Protein AF-A0A7Y1Y5M8-F1 (afdb_monomer)

Nearest PDB structures (foldseek):
  1h8h-assembly1_G  TM=2.565E-01  e=6.703E+00  Bos taurus

Structure (mmCIF, N/CA/C/O backbone):
data_AF-A0A7Y1Y5M8-F1
#
_entry.id   AF-A0A7Y1Y5M8-F1
#
loop_
_atom_site.group_PDB
_atom_site.id
_atom_site.type_symbol
_atom_site.label_atom_id
_atom_site.label_alt_id
_atom_site.label_comp_id
_atom_site.label_asym_id
_atom_site.label_entity_id
_atom_site.label_seq_id
_atom_site.pdbx_PDB_ins_code
_atom_site.Cartn_x
_atom_site.Cartn_y
_atom_site.Cartn_z
_atom_site.occupancy
_atom_site.B_iso_or_equiv
_atom_site.auth_seq_id
_atom_site.auth_comp_id
_atom_site.auth_asym_id
_atom_site.auth_atom_id
_atom_site.pdbx_PDB_model_num
ATOM 1 N N . MET A 1 1 ? 31.366 -5.542 3.501 1.00 47.88 1 MET A N 1
ATOM 2 C CA . MET A 1 1 ? 30.187 -5.702 4.375 1.00 47.88 1 MET A CA 1
ATOM 3 C C . MET A 1 1 ? 30.180 -4.516 5.308 1.00 47.88 1 MET A C 1
ATOM 5 O O . MET A 1 1 ? 31.133 -4.417 6.061 1.00 47.88 1 MET A O 1
ATOM 9 N N . SER A 1 2 ? 29.219 -3.607 5.137 1.00 41.12 2 SER A N 1
ATOM 10 C CA . SER A 1 2 ? 28.736 -2.629 6.126 1.00 41.12 2 SER A CA 1
ATOM 11 C C . SER A 1 2 ? 27.675 -1.776 5.425 1.00 41.12 2 SER A C 1
ATOM 13 O O . SER A 1 2 ? 27.974 -0.702 4.915 1.00 41.12 2 SER A O 1
ATOM 15 N N . GLU A 1 3 ? 26.454 -2.292 5.333 1.00 42.97 3 GLU A N 1
ATOM 16 C CA . GLU A 1 3 ? 25.260 -1.470 5.122 1.00 42.97 3 GLU A CA 1
ATOM 17 C C . GLU A 1 3 ? 24.375 -1.691 6.347 1.00 42.97 3 GLU A C 1
ATOM 19 O O . GLU A 1 3 ? 23.721 -2.718 6.443 1.00 42.97 3 GLU A O 1
ATOM 24 N N . GLU A 1 4 ? 24.415 -0.757 7.292 1.00 48.66 4 GLU A N 1
ATOM 25 C CA . GLU A 1 4 ? 23.491 -0.594 8.423 1.00 48.66 4 GLU A CA 1
ATOM 26 C C . GLU A 1 4 ? 23.458 0.920 8.738 1.00 48.66 4 GLU A C 1
ATOM 28 O O . GLU A 1 4 ? 24.478 1.586 8.533 1.00 48.66 4 GLU A O 1
ATOM 33 N N . PRO A 1 5 ? 22.412 1.489 9.365 1.00 54.97 5 PRO A N 1
ATOM 34 C CA . PRO A 1 5 ? 20.981 1.197 9.268 1.00 54.97 5 PRO A CA 1
ATOM 35 C C . PRO A 1 5 ? 20.160 2.505 9.117 1.00 54.97 5 PRO A C 1
ATOM 37 O O . PRO A 1 5 ? 20.350 3.481 9.839 1.00 54.97 5 PRO A O 1
ATOM 40 N N . GLY A 1 6 ? 19.211 2.536 8.182 1.00 41.78 6 GLY A N 1
ATOM 41 C CA . GLY A 1 6 ? 18.355 3.707 7.962 1.00 41.78 6 GLY A CA 1
ATOM 42 C C . GLY A 1 6 ? 17.628 3.593 6.634 1.00 41.78 6 GLY A C 1
ATOM 43 O O . GLY A 1 6 ? 17.951 4.295 5.682 1.00 41.78 6 GLY A O 1
ATOM 44 N N . SER A 1 7 ? 16.710 2.633 6.526 1.00 50.34 7 SER A N 1
ATOM 45 C CA . SER A 1 7 ? 15.943 2.431 5.296 1.00 50.34 7 SER A CA 1
ATOM 46 C C . SER A 1 7 ? 14.907 3.542 5.144 1.00 50.34 7 SER A C 1
ATOM 48 O O . SER A 1 7 ? 13.729 3.344 5.423 1.00 50.34 7 SER A O 1
ATOM 50 N N . GLU A 1 8 ? 15.334 4.720 4.690 1.00 46.19 8 GLU A N 1
ATOM 51 C CA . GLU A 1 8 ? 14.423 5.601 3.967 1.00 46.19 8 GLU A CA 1
ATOM 52 C C . GLU A 1 8 ? 13.859 4.800 2.786 1.00 46.19 8 GLU A C 1
ATOM 54 O O . GLU A 1 8 ? 14.623 4.122 2.083 1.00 46.19 8 GLU A O 1
ATOM 59 N N . PRO A 1 9 ? 12.540 4.822 2.547 1.00 50.28 9 PRO A N 1
ATOM 60 C CA . PRO A 1 9 ? 11.979 4.159 1.390 1.00 50.28 9 PRO A CA 1
ATOM 61 C C . PRO A 1 9 ? 12.513 4.843 0.128 1.00 50.28 9 PRO A C 1
ATOM 63 O O . PRO A 1 9 ? 11.988 5.855 -0.325 1.00 50.28 9 PRO A O 1
ATOM 66 N N . LYS A 1 10 ? 13.560 4.261 -0.469 1.00 61.44 10 LYS A N 1
ATOM 67 C CA . LYS A 1 10 ? 14.200 4.730 -1.713 1.00 61.44 10 LYS A CA 1
ATOM 68 C C . LYS A 1 10 ? 13.244 4.716 -2.922 1.00 61.44 10 LYS A C 1
ATOM 70 O O . LYS A 1 10 ? 13.639 5.097 -4.020 1.00 61.44 10 LYS A O 1
ATOM 75 N N . SER A 1 11 ? 11.999 4.264 -2.745 1.00 77.44 11 SER A N 1
ATOM 76 C CA . SER A 1 11 ? 10.950 4.226 -3.762 1.00 77.44 11 SER A CA 1
ATOM 77 C C . SER A 1 11 ? 9.558 4.444 -3.157 1.00 77.44 11 SER A C 1
ATOM 79 O O . SER A 1 11 ? 9.306 4.131 -1.990 1.00 77.44 11 SER A O 1
ATOM 81 N N . ILE A 1 12 ? 8.621 4.921 -3.984 1.00 81.44 12 ILE A N 1
ATOM 82 C CA . ILE A 1 12 ? 7.208 5.085 -3.606 1.00 81.44 12 ILE A CA 1
ATOM 83 C C . ILE A 1 12 ? 6.576 3.766 -3.132 1.00 81.44 12 ILE A C 1
ATOM 85 O O . ILE A 1 12 ? 5.792 3.766 -2.186 1.00 81.44 12 ILE A O 1
ATOM 89 N N . LEU A 1 13 ? 6.975 2.635 -3.726 1.00 84.25 13 LEU A N 1
ATOM 90 C CA . LEU A 1 13 ? 6.523 1.304 -3.318 1.00 84.25 13 LEU A CA 1
ATOM 91 C C . LEU A 1 13 ? 7.048 0.921 -1.934 1.00 84.25 13 LEU A C 1
ATOM 93 O O . LEU A 1 13 ? 6.294 0.380 -1.133 1.00 84.25 13 LEU A O 1
ATOM 97 N N . GLY A 1 14 ? 8.305 1.246 -1.621 1.00 85.25 14 GLY A N 1
ATOM 98 C CA . GLY A 1 14 ? 8.857 1.034 -0.283 1.00 85.25 14 GLY A CA 1
ATOM 99 C C . GLY A 1 14 ? 8.083 1.814 0.781 1.00 85.25 14 GLY A C 1
ATOM 100 O O . GLY A 1 14 ? 7.741 1.264 1.825 1.00 85.25 14 GLY A O 1
ATOM 101 N N . PHE A 1 15 ? 7.733 3.068 0.484 1.00 87.50 15 PHE A N 1
ATOM 102 C CA . PHE A 1 15 ? 6.965 3.918 1.396 1.00 87.50 15 PHE A CA 1
ATOM 103 C C . PHE A 1 15 ? 5.543 3.383 1.609 1.00 87.50 15 PHE A C 1
ATOM 105 O O . PHE A 1 15 ? 5.049 3.327 2.733 1.00 87.50 15 PHE A O 1
ATOM 112 N N . LEU A 1 16 ? 4.883 2.953 0.531 1.00 90.88 16 LEU A N 1
ATOM 113 C CA . LEU A 1 16 ? 3.562 2.330 0.599 1.00 90.88 16 LEU A CA 1
ATOM 114 C C . LEU A 1 16 ? 3.581 1.009 1.373 1.00 90.88 16 LEU A C 1
ATOM 116 O O . LEU A 1 16 ? 2.665 0.769 2.153 1.00 90.88 16 LEU A O 1
ATOM 120 N N . ARG A 1 17 ? 4.630 0.193 1.215 1.00 91.31 17 ARG A N 1
ATOM 121 C CA . ARG A 1 17 ? 4.796 -1.060 1.963 1.00 91.31 17 ARG A CA 1
ATOM 122 C C . ARG A 1 17 ? 4.914 -0.812 3.462 1.00 91.31 17 ARG A C 1
ATOM 124 O O . ARG A 1 17 ? 4.233 -1.470 4.237 1.00 91.31 17 ARG A O 1
ATOM 131 N N . GLN A 1 18 ? 5.725 0.168 3.858 1.00 91.00 18 GLN A N 1
ATOM 132 C CA . GLN A 1 18 ? 5.868 0.539 5.264 1.00 91.00 18 GLN A CA 1
ATOM 133 C C . GLN A 1 18 ? 4.527 0.997 5.858 1.00 91.00 18 GLN A C 1
ATOM 135 O O . GLN A 1 18 ? 4.126 0.517 6.915 1.00 91.00 18 GLN A O 1
ATOM 140 N N . GLN A 1 19 ? 3.796 1.873 5.159 1.00 92.56 19 GLN A N 1
ATOM 141 C CA . GLN A 1 19 ? 2.469 2.307 5.609 1.00 92.56 19 GLN A CA 1
ATOM 142 C C . GLN A 1 19 ? 1.469 1.148 5.699 1.00 92.56 19 GLN A C 1
ATOM 144 O O . GLN A 1 19 ? 0.699 1.085 6.655 1.00 92.56 19 GLN A O 1
ATOM 149 N N . ARG A 1 20 ? 1.485 0.227 4.728 1.00 94.31 20 ARG A N 1
ATOM 150 C CA . ARG A 1 20 ? 0.670 -0.992 4.752 1.00 94.31 20 ARG A CA 1
ATOM 151 C C . ARG A 1 20 ? 0.963 -1.801 6.013 1.00 94.31 20 ARG A C 1
ATOM 153 O O . ARG A 1 20 ? 0.039 -2.161 6.733 1.00 94.31 20 ARG A O 1
ATOM 160 N N . ASP A 1 21 ? 2.233 -2.055 6.309 1.00 93.25 21 ASP A N 1
ATOM 161 C CA . ASP A 1 21 ? 2.621 -2.860 7.469 1.00 93.25 21 ASP A CA 1
ATOM 162 C C . ASP A 1 21 ? 2.169 -2.209 8.794 1.00 93.25 21 ASP A C 1
ATOM 164 O O . ASP A 1 21 ? 1.655 -2.903 9.672 1.00 93.25 21 ASP A O 1
ATOM 168 N N . GLU A 1 22 ? 2.248 -0.878 8.912 1.00 90.94 22 GLU A N 1
ATOM 169 C CA . GLU A 1 22 ? 1.696 -0.131 10.055 1.00 90.94 22 GLU A CA 1
ATOM 170 C C . GLU A 1 22 ? 0.163 -0.250 10.159 1.00 90.94 22 GLU A C 1
ATOM 172 O O . GLU A 1 22 ? -0.384 -0.471 11.243 1.00 90.94 22 GLU A O 1
ATOM 177 N N . LEU A 1 23 ? -0.548 -0.097 9.038 1.00 92.31 23 LEU A N 1
ATOM 178 C CA . LEU A 1 23 ? -2.013 -0.116 8.995 1.00 92.31 23 LEU A CA 1
ATOM 179 C C . LEU A 1 23 ? -2.588 -1.508 9.250 1.00 92.31 23 LEU A C 1
ATOM 181 O O . LEU A 1 23 ? -3.588 -1.624 9.957 1.00 92.31 23 LEU A O 1
ATOM 185 N N . LYS A 1 24 ? -1.932 -2.561 8.756 1.00 93.31 24 LYS A N 1
ATOM 186 C CA . LYS A 1 24 ? -2.344 -3.956 8.955 1.00 93.31 24 LYS A CA 1
ATOM 187 C C . LYS A 1 24 ? -2.503 -4.302 10.435 1.00 93.31 24 LYS A C 1
ATOM 189 O O . LYS A 1 24 ? -3.463 -4.968 10.819 1.00 93.31 24 LYS A O 1
ATOM 194 N N . LEU A 1 25 ? -1.578 -3.821 11.269 1.00 89.06 25 LEU A N 1
ATOM 195 C CA . LEU A 1 25 ? -1.612 -4.036 12.717 1.00 89.06 25 LEU A CA 1
ATOM 196 C C . LEU A 1 25 ? -2.823 -3.356 13.367 1.00 89.06 25 LEU A C 1
ATOM 198 O O . LEU A 1 25 ? -3.456 -3.935 14.247 1.00 89.06 25 LEU A O 1
ATOM 202 N N . LYS A 1 26 ? -3.164 -2.144 12.913 1.00 88.88 26 LYS A N 1
ATOM 203 C CA . LYS A 1 26 ? -4.295 -1.368 13.438 1.00 88.88 26 LYS A CA 1
ATOM 204 C C . LYS A 1 26 ? -5.647 -1.910 12.959 1.00 88.88 26 LYS A C 1
ATOM 206 O O . LYS A 1 26 ? -6.568 -2.041 13.759 1.00 88.88 26 LYS A O 1
ATOM 211 N N . VAL A 1 27 ? -5.765 -2.267 11.679 1.00 91.06 27 VAL A N 1
ATOM 212 C CA . VAL A 1 27 ? -7.013 -2.764 11.066 1.00 91.06 27 VAL A CA 1
ATOM 213 C C . VAL A 1 27 ? -7.512 -4.046 11.718 1.00 91.06 27 VAL A C 1
ATOM 215 O O . VAL A 1 27 ? -8.721 -4.225 11.866 1.00 91.06 27 VAL A O 1
ATOM 218 N N . HIS A 1 28 ? -6.609 -4.940 12.128 1.00 80.88 28 HIS A N 1
ATOM 219 C CA . HIS A 1 28 ? -7.007 -6.198 12.761 1.00 80.88 28 HIS A CA 1
ATOM 220 C C .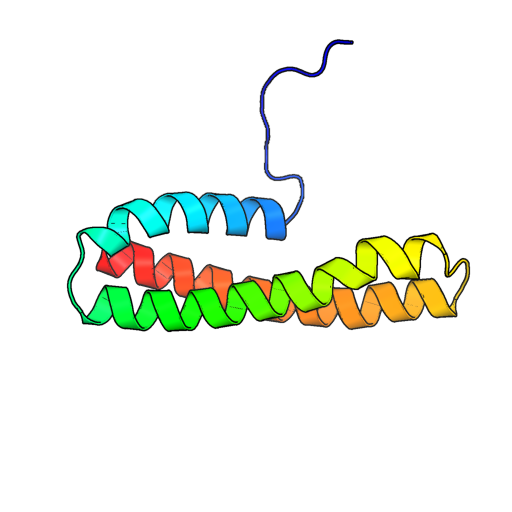 HIS A 1 28 ? -7.837 -5.979 14.039 1.00 80.88 28 HIS A C 1
ATOM 222 O O . HIS A 1 28 ? -8.678 -6.806 14.382 1.00 80.88 28 HIS A O 1
ATOM 228 N N . LEU A 1 29 ? -7.641 -4.839 14.707 1.00 84.19 29 LEU A N 1
ATOM 229 C CA . LEU A 1 29 ? -8.362 -4.434 15.913 1.00 84.19 29 LEU A CA 1
ATOM 230 C C . LEU A 1 29 ? -9.572 -3.528 15.624 1.00 84.19 29 LEU A C 1
ATOM 23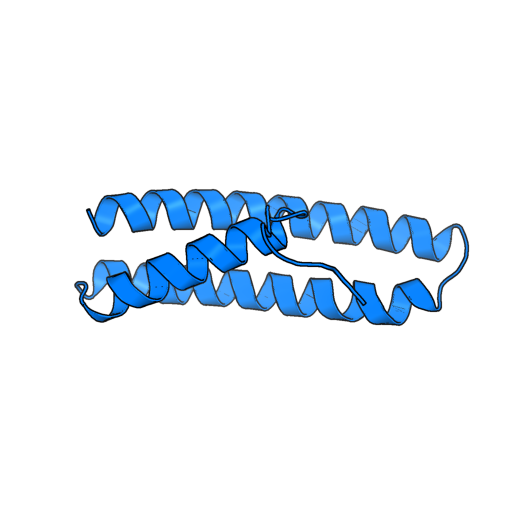2 O O . LEU A 1 29 ? -10.293 -3.154 16.548 1.00 84.19 29 LEU A O 1
ATOM 236 N N . ALA A 1 30 ? -9.785 -3.151 14.365 1.00 87.62 30 ALA A N 1
ATOM 237 C CA . ALA A 1 30 ? -10.768 -2.157 13.966 1.00 87.62 30 ALA A CA 1
ATOM 238 C C . ALA A 1 30 ? -12.140 -2.758 13.621 1.00 87.62 30 ALA A C 1
ATOM 240 O O . ALA A 1 30 ? -12.315 -3.969 13.484 1.00 87.62 30 ALA A O 1
ATOM 241 N N . GLY A 1 31 ? -13.134 -1.879 13.464 1.00 88.38 31 GLY A N 1
ATOM 242 C CA . GLY A 1 31 ? -14.488 -2.256 13.061 1.00 88.38 31 GLY A CA 1
ATOM 243 C C . GLY A 1 31 ? -14.590 -2.735 11.606 1.00 88.38 31 GLY A C 1
ATOM 244 O O . GLY A 1 31 ? -13.688 -2.539 10.792 1.00 88.38 31 GLY A O 1
ATOM 245 N N . LYS A 1 32 ? -15.744 -3.322 11.259 1.00 89.06 32 LYS A N 1
ATOM 246 C CA . LYS A 1 32 ? -16.007 -3.920 9.934 1.00 89.06 32 LYS A CA 1
ATOM 247 C C . LYS A 1 32 ? -15.787 -2.967 8.754 1.00 89.06 32 LYS A C 1
ATOM 249 O O . LYS A 1 32 ? -15.387 -3.419 7.691 1.00 89.06 32 LYS A O 1
ATOM 254 N N . GLU A 1 33 ? -16.050 -1.674 8.928 1.00 87.38 33 GLU A N 1
ATOM 255 C CA . GLU A 1 33 ? -15.864 -0.671 7.872 1.00 87.38 33 GLU A CA 1
ATOM 256 C C . GLU A 1 33 ? -14.382 -0.483 7.520 1.00 87.38 33 GLU A C 1
ATOM 258 O O . GLU A 1 33 ? -14.009 -0.553 6.352 1.00 87.38 33 GLU A O 1
ATOM 263 N N . ALA A 1 34 ? -13.525 -0.341 8.534 1.00 90.69 34 ALA A N 1
ATOM 264 C CA . ALA A 1 34 ? -12.083 -0.230 8.340 1.00 90.69 34 ALA A CA 1
ATOM 265 C C . ALA A 1 34 ? -11.491 -1.519 7.750 1.00 90.69 34 ALA A C 1
ATOM 267 O O . ALA A 1 34 ? -10.621 -1.456 6.887 1.00 90.69 34 ALA A O 1
ATOM 268 N N . GLN A 1 35 ? -11.996 -2.683 8.168 1.00 91.19 35 GLN A N 1
ATOM 269 C CA . GLN A 1 35 ? -11.607 -3.970 7.586 1.00 91.19 35 GLN A CA 1
ATOM 270 C C . GLN A 1 35 ? -12.027 -4.086 6.114 1.00 91.19 35 GLN A C 1
ATOM 272 O O . GLN A 1 35 ? -11.229 -4.510 5.288 1.00 91.19 35 GLN A O 1
ATOM 277 N N . ALA A 1 36 ? -13.242 -3.668 5.754 1.00 92.25 36 ALA A N 1
ATOM 278 C CA . ALA A 1 36 ? -13.701 -3.700 4.366 1.00 92.25 36 ALA A CA 1
ATOM 279 C C . ALA A 1 36 ? -12.885 -2.762 3.461 1.00 92.25 36 ALA A C 1
ATOM 281 O O . ALA A 1 36 ? -12.510 -3.139 2.350 1.00 92.25 36 ALA A O 1
ATOM 282 N N . GLU A 1 37 ? -12.581 -1.552 3.938 1.00 92.25 37 GLU A N 1
ATOM 283 C CA . GLU A 1 37 ? -11.736 -0.612 3.198 1.00 92.25 37 GLU A CA 1
ATOM 284 C C . GLU A 1 37 ? -10.295 -1.124 3.079 1.00 92.25 37 GLU A C 1
ATOM 286 O O . GLU A 1 37 ? -9.684 -0.994 2.021 1.00 92.25 37 GLU A O 1
ATOM 291 N N . TRP A 1 38 ? -9.765 -1.767 4.121 1.00 95.12 38 TRP A N 1
ATOM 292 C CA . TRP A 1 38 ? -8.462 -2.424 4.072 1.00 95.12 38 TRP A CA 1
ATOM 293 C C . TRP A 1 38 ? -8.384 -3.501 2.991 1.00 95.12 38 TRP A C 1
ATOM 295 O O . TRP A 1 38 ? -7.491 -3.438 2.154 1.00 95.12 38 TRP A O 1
ATOM 305 N N . GLU A 1 39 ? -9.334 -4.437 2.948 1.00 94.38 39 GLU A N 1
ATOM 306 C CA . GLU A 1 39 ? -9.353 -5.504 1.934 1.00 94.38 39 GLU A CA 1
ATOM 307 C C . GLU A 1 39 ? -9.400 -4.930 0.508 1.00 94.38 39 GLU A C 1
ATOM 309 O O . GLU A 1 39 ? -8.723 -5.414 -0.402 1.00 94.38 39 GLU A O 1
ATOM 314 N N . ARG A 1 40 ? -10.147 -3.834 0.309 1.00 94.12 40 ARG A N 1
ATOM 315 C CA . ARG A 1 40 ? 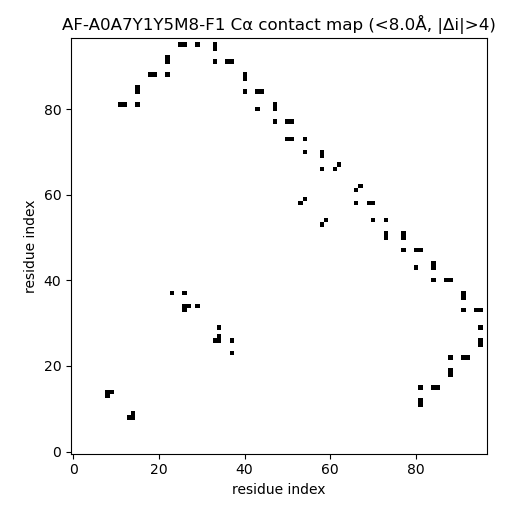-10.189 -3.116 -0.973 1.00 94.12 40 ARG A CA 1
ATOM 316 C C . ARG A 1 40 ? -8.820 -2.543 -1.354 1.00 94.12 40 ARG A C 1
ATOM 318 O O . ARG A 1 40 ? -8.451 -2.567 -2.530 1.00 94.12 40 ARG A O 1
ATOM 325 N N . LEU A 1 41 ? -8.089 -1.993 -0.386 1.00 94.62 41 LEU A N 1
ATOM 326 C CA . LEU A 1 41 ? -6.756 -1.428 -0.597 1.00 94.62 41 LEU A CA 1
ATOM 327 C C . LEU A 1 41 ? -5.700 -2.523 -0.796 1.00 94.62 41 LEU A C 1
ATOM 329 O O . LEU A 1 41 ? -4.852 -2.371 -1.671 1.00 94.62 41 LEU A O 1
ATOM 333 N N . GLU A 1 42 ? -5.797 -3.650 -0.091 1.00 94.44 42 GLU A N 1
ATOM 334 C CA . GLU A 1 42 ? -4.908 -4.803 -0.284 1.00 94.44 42 GLU A CA 1
ATOM 335 C C . GLU A 1 42 ? -5.042 -5.397 -1.690 1.00 94.44 42 GLU A C 1
ATOM 337 O O . GLU A 1 42 ? -4.033 -5.717 -2.318 1.00 94.44 42 GLU A O 1
ATOM 342 N N . GLY A 1 43 ? -6.259 -5.460 -2.243 1.00 93.00 43 GLY A N 1
ATOM 343 C CA . GLY A 1 43 ? -6.455 -5.864 -3.639 1.00 93.00 43 GLY A CA 1
ATOM 344 C C . GLY A 1 43 ? -5.689 -4.964 -4.618 1.00 93.00 43 GLY A C 1
ATOM 345 O O . GLY A 1 43 ? -4.998 -5.451 -5.511 1.00 93.00 43 GLY A O 1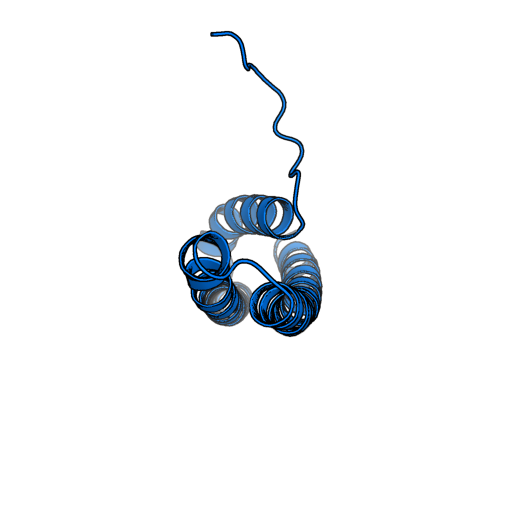
ATOM 346 N N . ARG A 1 44 ? -5.727 -3.643 -4.402 1.00 90.62 44 ARG A N 1
ATOM 347 C CA . ARG A 1 44 ? -4.967 -2.675 -5.211 1.00 90.62 44 ARG A CA 1
ATOM 348 C C . ARG A 1 44 ? -3.461 -2.807 -5.022 1.00 90.62 44 ARG A C 1
ATOM 350 O O . ARG A 1 44 ? -2.713 -2.667 -5.985 1.00 90.62 44 ARG A O 1
ATOM 357 N N . TRP A 1 45 ? -3.014 -3.062 -3.797 1.00 93.25 45 TRP A N 1
ATOM 358 C CA . TRP A 1 45 ? -1.610 -3.324 -3.512 1.00 93.25 45 TRP A CA 1
ATOM 359 C C . TRP A 1 45 ? -1.109 -4.571 -4.258 1.00 93.25 45 TRP A C 1
ATOM 361 O O . TRP A 1 45 ? -0.055 -4.510 -4.889 1.00 93.25 45 TRP A O 1
ATOM 371 N N . HIS A 1 46 ? -1.890 -5.656 -4.274 1.00 91.00 46 HIS A N 1
ATOM 372 C CA . HIS A 1 46 ? -1.556 -6.876 -5.014 1.00 91.00 46 HIS A CA 1
ATOM 373 C C . HIS A 1 46 ? -1.438 -6.622 -6.522 1.00 91.00 46 HIS A C 1
ATOM 375 O O . HIS A 1 46 ? -0.448 -7.013 -7.133 1.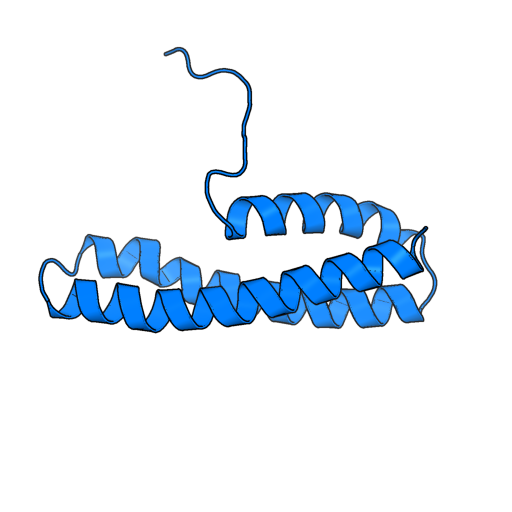00 91.00 46 HIS A O 1
ATOM 381 N N . GLU A 1 47 ? -2.381 -5.879 -7.115 1.00 88.19 47 GLU A N 1
ATOM 382 C CA . GLU A 1 47 ? -2.306 -5.499 -8.534 1.00 88.19 47 GLU A CA 1
ATOM 383 C C . GLU A 1 47 ? -1.026 -4.712 -8.865 1.00 88.19 47 GLU A C 1
ATOM 385 O O . GLU A 1 47 ? -0.480 -4.834 -9.964 1.00 88.19 47 GLU A O 1
ATOM 390 N N . ILE A 1 48 ? -0.547 -3.880 -7.934 1.00 87.00 48 ILE A N 1
ATOM 391 C CA . ILE A 1 48 ? 0.711 -3.145 -8.092 1.00 87.00 48 ILE A CA 1
ATOM 392 C C . ILE A 1 48 ? 1.905 -4.098 -8.003 1.00 87.00 48 ILE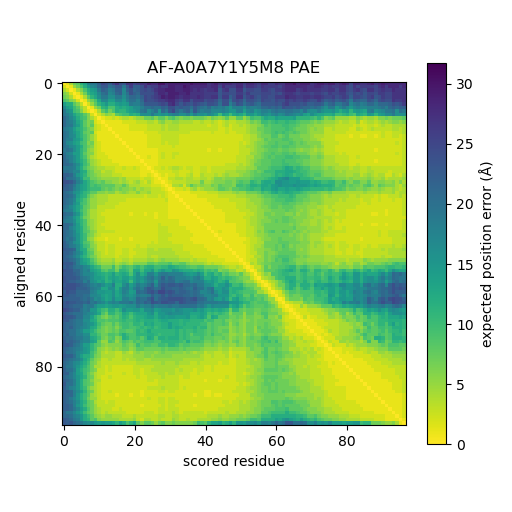 A C 1
ATOM 394 O O . ILE A 1 48 ? 2.794 -3.997 -8.849 1.00 87.00 48 ILE A O 1
ATOM 398 N N . GLU A 1 49 ? 1.940 -5.011 -7.026 1.00 85.25 49 GLU A N 1
ATOM 399 C CA . GLU A 1 49 ? 3.020 -6.001 -6.899 1.00 85.25 49 GLU A CA 1
ATOM 400 C C . GLU A 1 49 ? 3.104 -6.890 -8.149 1.00 85.25 49 GLU A C 1
ATOM 402 O O . GLU A 1 49 ? 4.178 -6.987 -8.740 1.00 85.25 49 GLU A O 1
ATOM 407 N N . GLU A 1 50 ? 1.980 -7.415 -8.643 1.00 85.25 50 GLU A N 1
ATOM 408 C CA . GLU A 1 50 ? 1.934 -8.247 -9.856 1.00 85.25 50 GLU A CA 1
ATOM 409 C C . GLU A 1 50 ? 2.412 -7.511 -11.113 1.00 85.25 50 GLU A C 1
ATOM 411 O O . GLU A 1 50 ? 3.003 -8.111 -12.009 1.00 85.25 50 GLU A O 1
ATOM 416 N N . ARG A 1 51 ? 2.178 -6.196 -11.202 1.00 79.62 51 ARG A N 1
ATOM 417 C CA . ARG A 1 51 ? 2.654 -5.368 -12.324 1.00 79.62 51 ARG A CA 1
ATOM 418 C C . ARG A 1 51 ? 4.115 -4.951 -12.164 1.00 79.62 51 ARG A C 1
ATOM 420 O O . ARG A 1 51 ? 4.801 -4.736 -13.164 1.00 79.62 51 ARG A O 1
ATOM 427 N N . ALA A 1 52 ? 4.590 -4.819 -10.928 1.00 75.88 52 ALA A N 1
ATOM 428 C CA . ALA A 1 52 ? 5.960 -4.434 -10.606 1.00 75.88 52 ALA A CA 1
ATOM 429 C C . ALA A 1 52 ? 6.943 -5.616 -10.668 1.00 75.88 52 ALA A C 1
ATOM 431 O O . ALA A 1 52 ? 8.111 -5.423 -11.002 1.00 75.88 52 ALA A O 1
ATOM 432 N N . GLU A 1 53 ? 6.493 -6.839 -10.392 1.00 70.81 53 GLU A N 1
ATOM 433 C CA . GLU A 1 53 ? 7.313 -8.052 -10.424 1.00 70.81 53 GLU A CA 1
ATOM 434 C C . GLU A 1 53 ? 7.957 -8.321 -11.806 1.00 70.81 53 GLU A C 1
ATOM 436 O O . GLU A 1 53 ? 9.193 -8.387 -11.883 1.00 70.81 53 GLU A O 1
ATOM 441 N N . PRO A 1 54 ? 7.213 -8.352 -12.934 1.00 64.94 54 PRO A N 1
ATOM 442 C CA . PRO A 1 54 ? 7.795 -8.583 -14.256 1.00 64.94 54 PRO A CA 1
ATOM 443 C C . PRO A 1 54 ? 8.722 -7.446 -14.703 1.00 64.94 54 PRO A C 1
ATOM 445 O O . PRO A 1 54 ? 9.637 -7.685 -15.491 1.00 64.94 54 PRO A O 1
ATOM 448 N N . LEU A 1 55 ? 8.563 -6.226 -14.172 1.00 62.19 55 LEU A N 1
ATOM 449 C CA . LEU A 1 55 ? 9.483 -5.113 -14.433 1.00 62.19 55 LEU A CA 1
ATOM 450 C C . LEU A 1 55 ? 10.899 -5.379 -13.892 1.00 62.19 55 LEU A C 1
ATOM 452 O O . LEU A 1 55 ? 11.877 -4.861 -14.435 1.00 62.19 55 LEU A O 1
ATOM 456 N N . THR A 1 56 ? 11.028 -6.178 -12.829 1.00 58.03 56 THR A N 1
ATOM 457 C CA . THR A 1 56 ? 12.336 -6.520 -12.249 1.00 58.03 56 THR A CA 1
ATOM 458 C C . THR A 1 56 ? 13.047 -7.639 -13.014 1.00 58.03 56 THR A C 1
ATOM 460 O O . THR A 1 56 ? 14.277 -7.623 -13.097 1.00 58.03 56 THR A O 1
ATOM 463 N N . GLY A 1 57 ? 12.286 -8.561 -13.619 1.00 55.00 57 GLY A N 1
ATOM 464 C CA . GLY A 1 57 ? 12.793 -9.674 -14.427 1.00 55.00 57 GLY A CA 1
ATOM 465 C C . GLY A 1 57 ? 12.940 -9.341 -15.916 1.00 55.00 57 GLY A C 1
ATOM 466 O O . GLY A 1 57 ? 14.052 -9.296 -16.435 1.00 55.00 57 GLY A O 1
ATOM 467 N N . ALA A 1 58 ? 11.833 -9.044 -16.604 1.00 52.78 58 ALA A N 1
ATOM 468 C CA . ALA A 1 58 ? 11.783 -8.907 -18.066 1.00 52.78 58 ALA A CA 1
ATOM 469 C C . ALA A 1 58 ? 12.571 -7.700 -18.594 1.00 52.78 58 ALA A C 1
ATOM 471 O O . ALA A 1 58 ? 13.122 -7.718 -19.691 1.00 52.78 58 ALA A O 1
ATOM 472 N N . VAL A 1 59 ? 12.669 -6.638 -17.803 1.00 51.66 59 VAL A N 1
ATOM 473 C CA . VAL A 1 59 ? 13.355 -5.411 -18.218 1.00 51.66 59 VAL A CA 1
ATOM 474 C C . VAL A 1 59 ? 14.848 -5.443 -17.912 1.00 51.66 59 VAL A C 1
ATOM 476 O O . VAL A 1 59 ? 15.622 -4.633 -18.421 1.00 51.66 59 VAL A O 1
ATOM 479 N N . LYS A 1 60 ? 15.277 -6.378 -17.064 1.00 51.91 60 LYS A N 1
ATOM 480 C CA . LYS A 1 60 ? 16.695 -6.692 -16.914 1.00 51.91 60 LYS A CA 1
ATOM 481 C C . LYS A 1 60 ? 17.239 -7.354 -18.184 1.00 51.91 60 LYS A C 1
ATOM 483 O O . LYS A 1 60 ? 18.407 -7.159 -18.497 1.00 51.91 60 LYS A O 1
ATOM 488 N N . GLU A 1 61 ? 16.387 -8.083 -18.907 1.00 55.97 61 GLU A N 1
ATOM 489 C CA . GLU A 1 61 ? 16.741 -8.778 -20.150 1.00 55.97 61 GLU A CA 1
ATOM 490 C C . GLU A 1 61 ? 16.462 -7.950 -21.414 1.00 55.97 61 GLU A C 1
ATOM 492 O O . GLU A 1 61 ? 17.210 -8.039 -22.387 1.00 55.97 61 GLU A O 1
ATOM 497 N N . ALA A 1 62 ? 15.440 -7.088 -21.404 1.00 59.50 62 ALA A N 1
ATOM 498 C CA . ALA A 1 62 ? 15.160 -6.167 -22.503 1.00 59.50 62 ALA A CA 1
ATOM 499 C C . ALA A 1 62 ? 16.069 -4.923 -22.440 1.00 59.50 62 ALA A C 1
ATOM 501 O O . ALA A 1 62 ? 15.729 -3.915 -21.817 1.00 59.50 62 ALA A O 1
ATOM 502 N N . ALA A 1 63 ? 17.225 -4.985 -23.103 1.00 57.88 63 ALA A N 1
ATOM 503 C CA . ALA A 1 63 ? 18.079 -3.822 -23.345 1.00 57.88 63 ALA A CA 1
ATOM 504 C C . ALA A 1 63 ? 17.629 -3.058 -24.610 1.00 57.88 63 ALA A C 1
ATOM 506 O O . ALA A 1 63 ? 17.417 -3.666 -25.659 1.00 57.88 63 ALA A O 1
ATOM 507 N N . GLY A 1 64 ? 17.506 -1.727 -24.525 1.00 68.56 64 GLY A N 1
ATOM 508 C CA . GLY A 1 64 ? 17.173 -0.839 -25.650 1.00 68.56 64 GLY A CA 1
ATOM 509 C C . GLY A 1 64 ? 15.774 -0.210 -25.581 1.00 68.56 64 GLY A C 1
ATOM 510 O O . GLY A 1 64 ? 15.034 -0.400 -24.618 1.00 68.56 64 GLY A O 1
ATOM 511 N N . GLU A 1 65 ? 15.393 0.523 -26.633 1.00 72.25 65 GLU A N 1
ATOM 512 C CA . GLU A 1 65 ? 14.186 1.376 -26.695 1.00 72.25 65 GLU A CA 1
ATOM 513 C C . GLU A 1 65 ? 12.876 0.670 -26.304 1.00 72.25 65 GLU A C 1
ATOM 515 O O . GLU A 1 65 ? 12.026 1.259 -25.636 1.00 72.25 65 GLU A O 1
ATOM 520 N N . ALA A 1 66 ? 12.718 -0.608 -26.661 1.00 68.19 66 ALA A N 1
ATOM 521 C CA . ALA A 1 66 ? 11.546 -1.399 -26.284 1.00 68.19 66 ALA A CA 1
ATOM 522 C C . ALA A 1 66 ? 11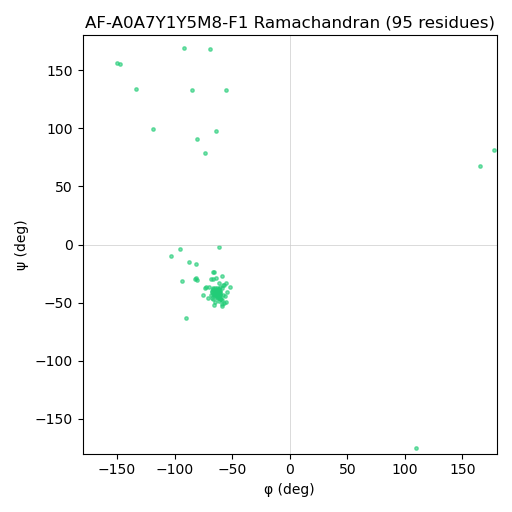.467 -1.645 -24.763 1.00 68.19 66 ALA A C 1
ATOM 524 O O . ALA A 1 66 ? 10.382 -1.583 -24.180 1.00 68.19 66 ALA A O 1
ATOM 525 N N . GLY A 1 67 ? 12.612 -1.872 -24.112 1.00 69.25 67 GLY A N 1
ATOM 526 C CA . GLY A 1 67 ? 12.714 -2.009 -22.659 1.00 69.25 67 GLY A CA 1
ATOM 527 C C . GLY A 1 67 ? 12.444 -0.687 -21.942 1.00 69.25 67 GLY A C 1
ATOM 528 O O . GLY A 1 67 ? 11.669 -0.652 -20.987 1.00 69.25 67 GLY A O 1
ATOM 529 N N . ASP A 1 68 ? 13.003 0.421 -22.435 1.00 71.75 68 ASP A N 1
ATOM 530 C CA . ASP A 1 68 ? 12.759 1.767 -21.897 1.00 71.75 68 ASP A CA 1
ATOM 531 C C . ASP A 1 68 ? 11.291 2.202 -22.022 1.00 71.75 68 ASP A C 1
ATOM 533 O O . ASP A 1 68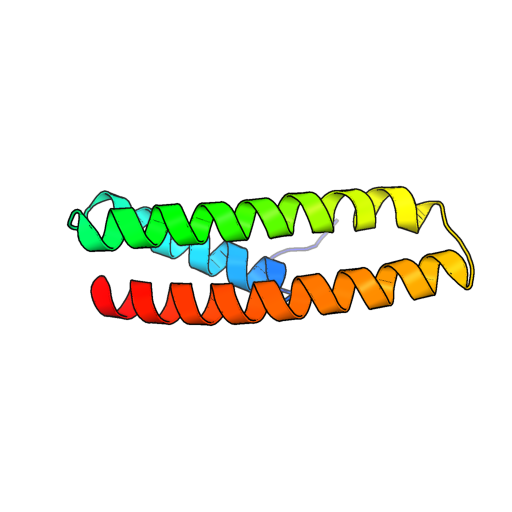 ? 10.717 2.770 -21.085 1.00 71.75 68 ASP A O 1
ATOM 537 N N . GLN A 1 69 ? 10.645 1.898 -23.150 1.00 71.56 69 GLN A N 1
ATOM 538 C CA . GLN A 1 69 ? 9.231 2.203 -23.351 1.00 71.56 69 GLN A CA 1
ATOM 539 C C . GLN A 1 69 ? 8.339 1.357 -22.432 1.00 71.56 69 GLN A C 1
ATOM 541 O O . GLN A 1 69 ? 7.420 1.895 -21.809 1.00 71.56 69 GLN A O 1
ATOM 546 N N . ALA A 1 70 ? 8.653 0.069 -22.260 1.00 67.25 70 ALA A N 1
ATOM 547 C CA . ALA A 1 70 ? 7.974 -0.796 -21.298 1.00 67.25 70 ALA A CA 1
ATOM 548 C C . ALA A 1 70 ? 8.144 -0.305 -19.845 1.00 67.25 70 ALA A C 1
ATOM 550 O O . ALA A 1 70 ? 7.159 -0.283 -19.099 1.00 67.25 70 ALA A O 1
ATOM 551 N N . ARG A 1 71 ? 9.341 0.171 -19.449 1.00 70.00 71 ARG A N 1
ATOM 552 C CA . ARG A 1 71 ? 9.563 0.820 -18.136 1.00 70.00 71 ARG A CA 1
ATOM 553 C C . ARG A 1 71 ? 8.685 2.047 -17.960 1.00 70.00 71 ARG A C 1
ATOM 555 O O . ARG A 1 71 ? 8.060 2.184 -16.915 1.00 70.00 71 ARG A O 1
ATOM 562 N N . LYS A 1 72 ? 8.631 2.939 -18.954 1.00 73.62 72 LYS A N 1
ATOM 563 C CA . LYS A 1 72 ? 7.856 4.186 -18.862 1.00 73.62 72 LYS A CA 1
ATOM 564 C C . LYS A 1 72 ? 6.357 3.935 -18.751 1.00 73.62 72 LYS A C 1
ATOM 566 O O . LYS A 1 72 ? 5.721 4.496 -17.865 1.00 73.62 72 LYS A O 1
ATOM 571 N N . VAL A 1 73 ? 5.798 3.097 -19.626 1.00 71.56 73 VAL A N 1
ATOM 572 C CA . VAL A 1 73 ? 4.354 2.805 -19.634 1.00 71.56 73 VAL A CA 1
ATOM 573 C C . VAL A 1 73 ? 3.937 2.127 -18.330 1.00 71.56 73 VAL A C 1
ATOM 575 O O . VAL A 1 73 ? 2.968 2.539 -17.694 1.00 71.56 73 VAL A O 1
ATOM 578 N N . THR A 1 74 ? 4.700 1.127 -17.892 1.00 70.25 74 THR A N 1
ATOM 579 C CA . THR A 1 74 ? 4.376 0.384 -16.669 1.00 70.25 74 THR A CA 1
ATOM 580 C C . THR A 1 74 ? 4.654 1.217 -15.415 1.00 70.25 74 THR A C 1
ATOM 582 O O . THR A 1 74 ? 3.859 1.192 -14.481 1.00 70.25 74 THR A O 1
ATOM 585 N N . GLY A 1 75 ? 5.719 2.025 -15.412 1.00 77.44 75 GLY A N 1
ATOM 586 C CA . GLY A 1 75 ? 6.028 2.973 -14.340 1.00 77.44 75 GLY A CA 1
ATOM 587 C C . GLY A 1 75 ? 4.927 4.015 -14.149 1.00 77.44 75 GLY A C 1
ATOM 588 O O . GLY A 1 75 ? 4.495 4.233 -13.024 1.00 77.44 75 GLY A O 1
ATOM 589 N N . ALA A 1 76 ? 4.385 4.576 -15.234 1.00 80.31 76 ALA A N 1
ATOM 590 C CA . ALA A 1 76 ? 3.262 5.511 -15.156 1.00 80.31 76 ALA A CA 1
ATOM 591 C C . ALA A 1 76 ? 1.985 4.854 -14.598 1.00 80.31 76 ALA A C 1
ATOM 593 O O . ALA A 1 76 ? 1.279 5.461 -13.794 1.00 80.31 76 ALA A O 1
ATOM 594 N N . ALA A 1 77 ? 1.696 3.607 -14.989 1.00 78.69 77 ALA A N 1
ATOM 595 C CA . ALA A 1 77 ? 0.558 2.857 -14.455 1.00 78.69 77 ALA A CA 1
ATOM 596 C C . ALA A 1 77 ? 0.718 2.566 -12.952 1.00 78.69 77 ALA A C 1
ATOM 598 O O . ALA A 1 77 ? -0.225 2.757 -12.181 1.00 78.69 77 ALA A O 1
ATOM 599 N N . ILE A 1 78 ? 1.921 2.163 -12.530 1.00 83.88 78 ILE A N 1
ATOM 600 C CA . ILE A 1 78 ? 2.261 1.953 -11.118 1.00 83.88 78 ILE A CA 1
ATOM 601 C C . ILE A 1 78 ? 2.171 3.266 -10.339 1.00 83.88 78 ILE A C 1
ATOM 603 O O . ILE A 1 78 ? 1.609 3.269 -9.253 1.00 83.88 78 ILE A O 1
ATOM 607 N N . ASP A 1 79 ? 2.653 4.384 -10.883 1.00 84.88 79 ASP A N 1
ATOM 608 C CA . ASP A 1 79 ? 2.608 5.687 -10.211 1.00 84.88 79 ASP A CA 1
ATOM 609 C C . ASP A 1 79 ? 1.178 6.165 -9.943 1.00 84.88 79 ASP A C 1
ATOM 611 O O . ASP A 1 79 ? 0.900 6.739 -8.887 1.00 84.88 79 ASP A O 1
ATOM 615 N N . VAL A 1 80 ? 0.257 5.947 -10.885 1.00 88.19 80 VAL A N 1
ATOM 616 C CA . VAL A 1 80 ? -1.160 6.285 -10.691 1.00 88.19 80 VAL A CA 1
ATOM 617 C C . VAL A 1 80 ? -1.760 5.416 -9.588 1.00 88.19 80 VAL A C 1
ATOM 619 O O . VAL A 1 80 ? -2.297 5.953 -8.619 1.00 88.19 80 VAL A O 1
ATOM 622 N N . ALA A 1 81 ? -1.594 4.095 -9.680 1.00 87.38 81 ALA A N 1
ATOM 623 C CA . ALA A 1 81 ? -2.107 3.162 -8.681 1.00 87.38 81 ALA A CA 1
ATOM 624 C C . ALA A 1 81 ? -1.496 3.412 -7.286 1.00 87.38 81 ALA A C 1
ATOM 626 O O . ALA A 1 81 ? -2.196 3.393 -6.275 1.00 87.38 81 ALA A O 1
ATOM 627 N N . ALA A 1 82 ? -0.206 3.743 -7.223 1.00 88.00 82 ALA A N 1
ATOM 628 C CA . ALA A 1 82 ? 0.504 4.092 -5.998 1.00 88.00 82 ALA A CA 1
ATOM 629 C C . ALA A 1 82 ? -0.064 5.356 -5.332 1.00 88.00 82 ALA A C 1
ATOM 631 O O . ALA A 1 82 ? -0.200 5.405 -4.107 1.00 88.00 82 ALA A O 1
ATOM 632 N N . LYS A 1 83 ? -0.432 6.380 -6.112 1.00 90.94 83 LYS A N 1
ATOM 633 C CA . LYS A 1 83 ? -1.077 7.597 -5.586 1.00 90.94 83 LYS A CA 1
ATOM 634 C C . LYS A 1 83 ? -2.470 7.311 -5.034 1.00 90.94 83 LYS A C 1
ATOM 636 O O . LYS A 1 83 ? -2.811 7.821 -3.966 1.00 90.94 83 LYS A O 1
ATOM 641 N N . GLU A 1 84 ? -3.257 6.497 -5.733 1.00 91.44 84 GLU A N 1
ATOM 642 C CA . GLU A 1 84 ? -4.577 6.072 -5.257 1.00 91.44 84 GLU A CA 1
ATOM 643 C C . GLU A 1 84 ? -4.466 5.301 -3.942 1.00 91.44 84 GLU A C 1
ATOM 645 O O . GLU A 1 84 ? -5.178 5.606 -2.981 1.00 91.44 84 GLU A O 1
ATOM 650 N N . LEU A 1 85 ? -3.522 4.361 -3.873 1.00 93.50 85 LEU A N 1
ATOM 651 C CA . LEU A 1 85 ? -3.278 3.566 -2.680 1.00 93.50 85 LEU A CA 1
ATOM 652 C C . LEU A 1 85 ? -2.806 4.430 -1.510 1.00 93.50 85 LEU A C 1
ATOM 654 O O . LEU A 1 85 ? -3.321 4.292 -0.403 1.00 93.50 85 LEU A O 1
ATOM 658 N N . LYS A 1 86 ? -1.899 5.384 -1.759 1.00 92.88 86 LYS A N 1
ATOM 659 C CA . LYS A 1 86 ? -1.464 6.355 -0.747 1.00 92.88 86 LYS A CA 1
ATOM 660 C C . LYS A 1 86 ? -2.657 7.110 -0.161 1.00 92.88 86 LYS A C 1
ATOM 662 O O . LYS A 1 86 ? -2.792 7.185 1.056 1.00 92.88 86 LYS A O 1
ATOM 667 N N . SER A 1 87 ? -3.529 7.648 -1.015 1.00 94.19 87 SER A N 1
ATOM 668 C CA . SER A 1 87 ? -4.715 8.377 -0.554 1.00 94.19 87 SER A CA 1
ATOM 669 C C . SER A 1 87 ? -5.675 7.476 0.229 1.00 94.19 87 SER A C 1
ATOM 671 O O . SER A 1 87 ? -6.255 7.907 1.225 1.00 94.19 87 SER A O 1
ATOM 673 N N . GLY A 1 88 ? -5.825 6.217 -0.189 1.00 93.75 88 GLY A N 1
ATOM 674 C CA . GLY A 1 88 ? -6.594 5.211 0.538 1.00 93.75 88 GLY A CA 1
ATOM 675 C C . GLY A 1 88 ? -6.038 4.937 1.935 1.00 93.75 88 GLY A C 1
ATOM 676 O O . GLY A 1 88 ? -6.777 5.020 2.912 1.00 93.75 88 GLY A O 1
ATOM 677 N N . TYR A 1 89 ? -4.730 4.710 2.049 1.00 94.62 89 TYR A N 1
ATOM 678 C CA . TYR A 1 89 ? -4.045 4.525 3.330 1.00 94.62 89 TYR A CA 1
ATOM 679 C C . TYR A 1 89 ? -4.164 5.742 4.249 1.00 94.62 89 TYR A C 1
ATOM 681 O O . TYR A 1 89 ? -4.413 5.577 5.440 1.00 94.62 89 TYR A O 1
ATOM 689 N N . GLU A 1 90 ? -4.073 6.963 3.720 1.00 93.56 90 GLU A N 1
ATOM 690 C CA . GLU A 1 90 ? -4.284 8.185 4.508 1.00 93.56 90 GLU A CA 1
ATOM 691 C C . GLU A 1 90 ? -5.714 8.287 5.056 1.00 93.56 90 GLU A C 1
ATOM 693 O O . GLU A 1 90 ? -5.910 8.695 6.202 1.00 93.56 90 GLU A O 1
ATOM 698 N N . LYS A 1 91 ? -6.726 7.914 4.263 1.00 91.94 91 LYS A N 1
ATOM 699 C CA . LYS A 1 91 ? -8.125 7.878 4.719 1.00 91.94 91 LYS A CA 1
ATOM 700 C C . LYS A 1 91 ? -8.339 6.792 5.763 1.00 91.94 91 LYS A C 1
ATOM 702 O O . LYS A 1 91 ? -8.934 7.068 6.798 1.00 91.94 91 LYS A O 1
ATOM 707 N N . LEU A 1 92 ? -7.817 5.595 5.513 1.00 92.56 92 LEU A N 1
ATOM 708 C CA . LEU A 1 92 ? -7.917 4.481 6.443 1.00 92.56 92 LEU A CA 1
ATOM 709 C C . LEU A 1 92 ? -7.243 4.817 7.775 1.00 92.56 92 LEU A C 1
ATOM 711 O O . LEU A 1 92 ? -7.818 4.564 8.824 1.00 92.56 92 LEU A O 1
ATOM 715 N N . ARG A 1 93 ? -6.079 5.472 7.752 1.00 91.94 93 ARG A N 1
ATOM 716 C CA . ARG A 1 93 ? -5.405 5.945 8.967 1.00 91.94 93 ARG A CA 1
ATOM 717 C C . ARG A 1 93 ? -6.301 6.859 9.801 1.00 91.94 93 ARG A C 1
ATOM 719 O O . ARG A 1 93 ? -6.400 6.648 10.998 1.00 91.94 93 ARG A O 1
ATOM 726 N N . LYS A 1 94 ? -7.012 7.796 9.165 1.00 89.62 94 LYS A N 1
ATOM 727 C CA . LYS A 1 94 ? -7.966 8.694 9.843 1.00 89.62 94 LYS A CA 1
ATOM 728 C C . LYS A 1 94 ? -9.198 7.987 10.411 1.00 89.62 94 LYS A C 1
ATOM 730 O O . LYS A 1 94 ? -9.826 8.538 11.300 1.00 89.62 94 LYS A O 1
ATOM 735 N N . LEU A 1 95 ? -9.573 6.824 9.877 1.00 86.56 95 LEU A N 1
ATOM 736 C CA . LEU A 1 95 ? -10.657 5.995 10.424 1.00 86.56 95 LEU A CA 1
ATOM 737 C C . LEU A 1 95 ? -10.197 5.137 11.613 1.00 86.56 95 LEU A C 1
ATOM 739 O O . LEU A 1 95 ? -11.030 4.589 12.330 1.00 86.56 95 LEU A O 1
ATOM 743 N N . LEU A 1 96 ? -8.882 4.972 11.776 1.00 85.81 96 LEU A N 1
ATOM 744 C CA . LEU A 1 96 ? -8.249 4.141 12.802 1.00 85.81 96 LEU A CA 1
ATOM 745 C C . LEU A 1 96 ? -7.663 4.952 13.968 1.00 85.81 96 LEU A C 1
ATOM 747 O O . LEU A 1 96 ? -7.215 4.343 14.940 1.00 85.81 96 LEU A O 1
ATOM 751 N N . ASP A 1 97 ? -7.602 6.278 13.835 1.00 78.25 97 ASP A N 1
ATOM 752 C CA . ASP A 1 97 ? -7.210 7.230 14.882 1.00 78.25 97 ASP A CA 1
ATOM 753 C C . ASP A 1 97 ? -8.457 7.734 15.632 1.00 78.25 97 ASP A C 1
ATOM 755 O O . ASP A 1 97 ? -8.360 7.902 16.869 1.00 78.25 97 ASP A O 1
#

Mean predicted aligned error: 8.17 Å

Sequence (97 aa):
MSEEPGSEPKSILGFLRQQRDELKLKVHLAGKEAQAEWERLEGRWHEIEERAEPLTGAVKEAAGEAGDQARKVTGAAIDVAAKELKSGYEKLRKLLD

Foldseek 3Di:
DDDDDDDDPPDLLSVLVVLLVVLVVLLVVDDPVLVVLNVVLVVLNVVLCVLVVVLVPVLVVDPDDVSVVSCVVSVVVSVV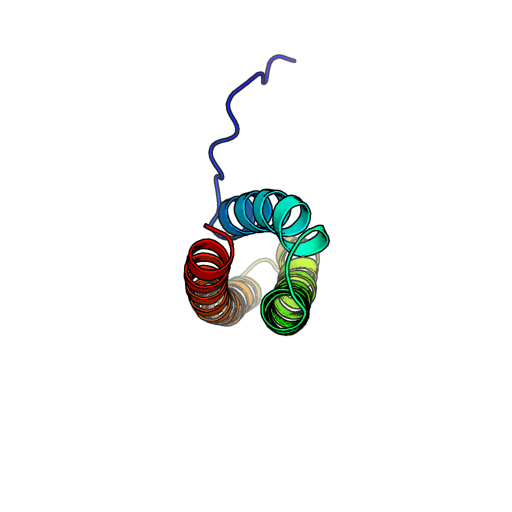SSVVSVVSSVVSVVRSD

Radius of gyration: 16.08 Å; Cα contacts (8 Å, |Δi|>4): 49; chains: 1; bounding box: 46×18×43 Å

pLDDT: mean 79.09, std 15.53, range [41.12, 95.12]

Secondary structure (DSSP, 8-state):
----S----SSHHHHHHHHHHHHHHHHTTS-HHHHHHHHHHHHHHHHHHHHHHHHHHHHHH--SHHHHHHHHHHHHHHHHHHHHHHHHHHHHHHHH-

Solvent-accessible surface area (backbone atoms only — not comparable to full-atom values): 5686 Å² total; per-residue (Å²): 142,88,89,81,87,78,85,68,54,93,39,74,66,48,46,51,50,53,53,47,59,58,45,56,66,54,36,76,77,47,57,72,67,55,40,53,53,45,57,58,46,51,54,54,50,49,58,45,50,66,61,49,53,53,54,66,54,57,46,73,70,37,79,56,72,71,26,55,50,52,50,51,58,51,48,53,54,45,51,54,54,50,52,53,49,49,54,47,51,56,51,51,48,65,75,74,108